Protein AF-A0A1F7TME3-F1 (afdb_monomer_lite)

Secondary structure (DSSP, 8-state):
-HHHHHHHHHHHHHHHHHHHHHHHHHHHHHHHHHHHHSTT-HHHHHHHHHHHHHHHHHHHHHHHHHHHHHHHHHH-

Structure (mmCIF, N/CA/C/O backbone):
data_AF-A0A1F7TME3-F1
#
_entry.id   AF-A0A1F7TME3-F1
#
loop_
_atom_site.group_PDB
_atom_site.id
_atom_site.type_symbol
_atom_site.label_atom_id
_atom_site.label_alt_id
_atom_site.label_comp_id
_atom_site.label_asym_id
_atom_site.label_entity_id
_atom_site.label_seq_id
_atom_site.pdbx_PDB_ins_code
_atom_site.Cartn_x
_atom_site.Cartn_y
_atom_site.Cartn_z
_atom_site.occupancy
_atom_site.B_iso_or_equiv
_atom_site.auth_seq_id
_atom_site.auth_comp_id
_atom_site.auth_asym_id
_atom_site.auth_atom_id
_atom_site.pdbx_PDB_model_num
ATOM 1 N N . MET A 1 1 ? -22.141 -7.142 23.695 1.00 56.91 1 MET A N 1
ATOM 2 C CA . MET A 1 1 ? -21.286 -8.235 23.165 1.00 56.91 1 MET A CA 1
ATOM 3 C C . MET A 1 1 ? -20.784 -7.983 21.739 1.00 56.91 1 MET A C 1
ATOM 5 O O . MET A 1 1 ? -19.691 -8.436 21.442 1.00 56.91 1 MET A O 1
ATOM 9 N N . ASN A 1 2 ? -21.507 -7.249 20.877 1.00 71.81 2 ASN A N 1
ATOM 10 C CA . ASN A 1 2 ? -21.037 -6.953 19.509 1.00 71.81 2 ASN A CA 1
ATOM 11 C C . ASN A 1 2 ? -19.950 -5.865 19.415 1.00 71.81 2 ASN A C 1
ATOM 13 O O . ASN A 1 2 ? -19.101 -5.945 18.535 1.00 71.81 2 ASN A O 1
ATOM 17 N N . GLU A 1 3 ? -19.940 -4.870 20.304 1.00 71.94 3 GLU A N 1
ATOM 18 C CA . GLU A 1 3 ? -19.021 -3.719 20.196 1.00 71.94 3 GLU A CA 1
ATOM 19 C C . GLU A 1 3 ? -17.550 -4.098 20.409 1.00 71.94 3 GLU A C 1
ATOM 21 O O . GLU A 1 3 ? -16.686 -3.682 19.642 1.00 71.94 3 GLU A O 1
ATOM 26 N N . THR A 1 4 ? -17.261 -4.977 21.373 1.00 79.19 4 THR A N 1
ATOM 27 C CA . THR A 1 4 ? -15.905 -5.501 21.607 1.00 79.19 4 THR A CA 1
ATOM 28 C C . THR A 1 4 ? -15.392 -6.335 20.436 1.00 79.19 4 THR A C 1
ATOM 30 O O . THR A 1 4 ? -14.205 -6.291 20.114 1.00 79.19 4 THR A O 1
ATOM 33 N N . LEU A 1 5 ? -16.279 -7.074 19.763 1.00 82.06 5 LEU A N 1
ATOM 34 C CA . LEU A 1 5 ? -15.925 -7.877 18.595 1.00 82.06 5 LEU A CA 1
ATOM 35 C C . LEU A 1 5 ? -15.591 -6.990 17.386 1.00 82.06 5 LEU A C 1
ATOM 37 O O . LEU A 1 5 ? -14.597 -7.237 16.706 1.00 82.06 5 LEU A O 1
ATOM 41 N N . ILE A 1 6 ? -16.365 -5.920 17.167 1.00 82.06 6 ILE A N 1
ATOM 42 C CA . ILE A 1 6 ? -16.104 -4.923 16.117 1.00 82.06 6 ILE A CA 1
ATOM 43 C C . ILE A 1 6 ? -14.791 -4.185 16.395 1.00 82.06 6 ILE A C 1
ATOM 45 O O . ILE A 1 6 ? -13.948 -4.090 15.505 1.00 82.06 6 ILE A O 1
ATOM 49 N N . HIS A 1 7 ? -14.572 -3.726 17.629 1.00 86.19 7 HIS A N 1
ATOM 50 C CA . HIS A 1 7 ? -13.339 -3.041 18.017 1.00 86.19 7 HIS A CA 1
ATOM 51 C C . HIS A 1 7 ? -12.097 -3.912 17.759 1.00 86.19 7 HIS A C 1
ATOM 53 O O . HIS A 1 7 ? -11.147 -3.474 17.109 1.00 86.19 7 HIS A O 1
ATOM 59 N N . ASN A 1 8 ? -12.132 -5.181 18.181 1.00 85.88 8 ASN A N 1
ATOM 60 C CA . ASN A 1 8 ? -11.035 -6.121 17.945 1.00 85.88 8 ASN A CA 1
ATOM 61 C C . ASN A 1 8 ? -10.806 -6.385 16.451 1.00 85.88 8 ASN A C 1
ATOM 63 O O . ASN A 1 8 ? -9.658 -6.430 16.010 1.00 85.88 8 ASN A O 1
ATOM 67 N N . ALA A 1 9 ? -11.874 -6.511 15.657 1.00 85.75 9 ALA A N 1
ATOM 68 C CA . ALA A 1 9 ? -11.761 -6.701 14.214 1.00 85.75 9 ALA A CA 1
ATOM 69 C C . ALA A 1 9 ? -11.080 -5.504 13.526 1.00 85.75 9 ALA A C 1
ATOM 71 O O . ALA A 1 9 ? -10.164 -5.698 12.726 1.00 85.75 9 ALA A O 1
ATOM 72 N N . VAL A 1 10 ? -11.459 -4.267 13.868 1.00 87.19 10 VAL A N 1
ATOM 73 C CA . VAL A 1 10 ? -10.841 -3.058 13.290 1.00 87.19 10 VAL A CA 1
ATOM 74 C C . VAL A 1 10 ? -9.373 -2.934 13.711 1.00 87.19 10 VAL A C 1
ATOM 76 O O . VAL A 1 10 ? -8.534 -2.537 12.901 1.00 87.19 10 VAL A O 1
ATOM 79 N N . LEU A 1 11 ? -9.030 -3.329 14.940 1.00 86.75 11 LEU A N 1
ATOM 80 C CA . LEU A 1 11 ? -7.656 -3.308 15.453 1.00 86.75 11 LEU A CA 1
ATOM 81 C C . LEU A 1 11 ? -6.743 -4.266 14.681 1.00 86.75 11 LEU A C 1
ATOM 83 O O . LEU A 1 11 ? -5.639 -3.880 14.290 1.00 86.75 11 LEU A O 1
ATOM 87 N N . VAL A 1 12 ? -7.238 -5.472 14.393 1.00 88.38 12 VAL A N 1
ATOM 88 C CA . VAL A 1 12 ? -6.553 -6.446 13.536 1.00 88.38 12 VAL A CA 1
ATOM 89 C C . VAL A 1 12 ? -6.413 -5.902 12.112 1.00 88.38 12 VAL A C 1
ATOM 91 O O . VAL A 1 12 ? -5.317 -5.873 11.567 1.00 88.38 12 VAL A O 1
ATOM 94 N N . VAL A 1 13 ? -7.484 -5.391 11.503 1.00 87.44 13 VAL A N 1
ATOM 95 C CA . VAL A 1 13 ? -7.411 -4.839 10.137 1.00 87.44 13 VAL A CA 1
ATOM 96 C C . VAL A 1 13 ? -6.384 -3.702 10.046 1.00 87.44 13 VAL A C 1
ATOM 98 O O . VAL A 1 13 ? -5.568 -3.678 9.121 1.00 87.44 13 VAL A O 1
ATOM 101 N N . ARG A 1 14 ? -6.352 -2.799 11.036 1.00 87.31 14 ARG A N 1
ATOM 102 C CA . ARG A 1 14 ? -5.390 -1.690 11.100 1.00 87.31 14 ARG A CA 1
ATOM 103 C C . ARG A 1 14 ? -3.942 -2.166 11.170 1.00 87.31 14 ARG A C 1
ATOM 105 O O . ARG A 1 14 ? -3.087 -1.527 10.567 1.00 87.31 14 ARG A O 1
ATOM 112 N N . SER A 1 15 ? -3.643 -3.245 11.892 1.00 86.38 15 SER A N 1
ATOM 113 C CA . SER A 1 15 ? -2.271 -3.758 11.988 1.00 86.38 15 SER A CA 1
ATOM 114 C C . SER A 1 15 ? -1.808 -4.468 10.711 1.00 86.38 15 SER A C 1
ATOM 116 O O . SER A 1 15 ? -0.617 -4.433 10.407 1.00 86.38 15 SER A O 1
ATOM 118 N N . PHE A 1 16 ? -2.727 -5.030 9.920 1.00 88.62 16 PHE A N 1
ATOM 119 C CA . PHE A 1 16 ? -2.408 -5.657 8.631 1.00 88.62 16 PHE A CA 1
ATOM 120 C C . PHE A 1 16 ? -2.276 -4.663 7.464 1.00 88.62 16 PHE A C 1
ATOM 122 O O . PHE A 1 16 ? -1.486 -4.896 6.550 1.00 88.62 16 PHE A O 1
ATOM 129 N N . LEU A 1 17 ? -2.998 -3.539 7.487 1.00 88.88 17 LEU A N 1
ATOM 130 C CA . LEU A 1 17 ? -2.972 -2.514 6.429 1.00 88.88 17 LEU A CA 1
ATOM 131 C C . LEU A 1 17 ? -1.553 -2.008 6.058 1.00 88.88 17 LEU A C 1
ATOM 133 O O . LEU A 1 17 ? -1.251 -1.949 4.864 1.00 88.88 17 LEU A O 1
ATOM 137 N N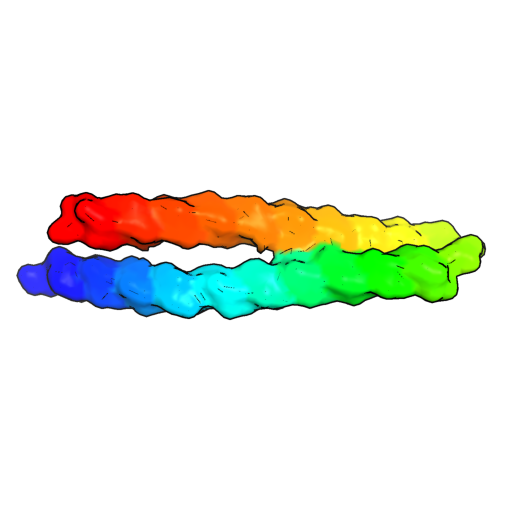 . PRO A 1 18 ? -0.643 -1.709 7.009 1.00 89.31 18 PRO A N 1
ATOM 138 C CA . PRO A 1 18 ? 0.735 -1.316 6.702 1.00 89.31 18 PRO A CA 1
ATOM 139 C C . PRO A 1 18 ? 1.534 -2.377 5.937 1.00 89.31 18 PRO A C 1
ATOM 141 O O . PRO A 1 18 ? 2.367 -2.028 5.104 1.00 89.31 18 PRO A O 1
ATOM 144 N N . LEU A 1 19 ? 1.271 -3.668 6.169 1.00 90.69 19 LEU A N 1
ATOM 145 C CA . LEU A 1 19 ? 1.949 -4.744 5.437 1.00 90.69 19 LEU A CA 1
ATOM 146 C C . LEU A 1 19 ? 1.577 -4.718 3.952 1.00 90.69 19 LEU A C 1
ATOM 148 O O . LEU A 1 19 ? 2.433 -4.922 3.094 1.00 90.69 19 LEU A O 1
ATOM 152 N N . LEU A 1 20 ? 0.320 -4.401 3.636 1.00 89.25 20 LEU A N 1
ATOM 153 C CA . LEU A 1 20 ? -0.127 -4.237 2.252 1.00 89.25 20 LEU A CA 1
ATOM 154 C C . LEU A 1 20 ? 0.502 -3.002 1.595 1.00 89.25 20 LEU A C 1
ATOM 156 O O . LEU A 1 20 ? 0.846 -3.047 0.415 1.00 89.25 20 LEU A O 1
ATOM 160 N N . VAL A 1 21 ? 0.730 -1.926 2.358 1.00 90.19 21 VAL A N 1
ATOM 161 C CA . VAL A 1 21 ? 1.432 -0.733 1.855 1.00 90.19 21 VAL A CA 1
ATOM 162 C C . VAL A 1 21 ? 2.861 -1.082 1.431 1.00 90.19 21 VAL A C 1
ATOM 164 O O . VAL A 1 21 ? 3.299 -0.645 0.370 1.00 90.19 21 VAL A O 1
ATOM 167 N N . ILE A 1 22 ? 3.566 -1.929 2.189 1.00 91.81 22 ILE A N 1
ATOM 168 C CA . ILE A 1 22 ? 4.912 -2.402 1.819 1.00 91.81 22 ILE A CA 1
ATOM 169 C C . ILE A 1 22 ? 4.891 -3.129 0.464 1.00 91.81 22 ILE A C 1
ATOM 171 O O . ILE A 1 22 ? 5.776 -2.914 -0.364 1.00 91.81 22 ILE A O 1
ATOM 175 N N . VAL A 1 23 ? 3.866 -3.946 0.194 1.00 91.75 23 VAL A N 1
ATOM 176 C CA . VAL A 1 23 ? 3.709 -4.624 -1.107 1.00 91.75 23 VAL A CA 1
ATOM 177 C C . VAL A 1 23 ? 3.528 -3.610 -2.240 1.00 91.75 23 VAL A C 1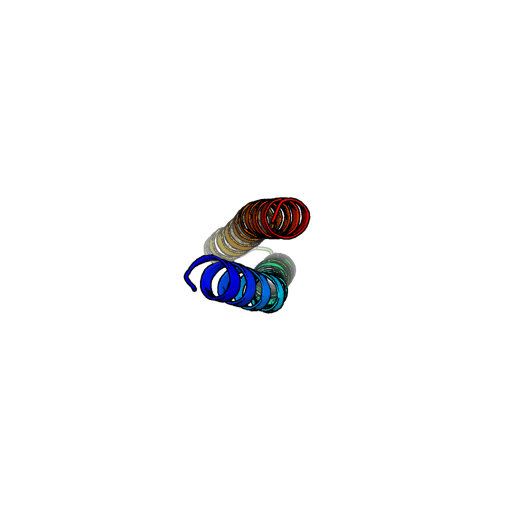
ATOM 179 O O . VAL A 1 23 ? 4.171 -3.735 -3.284 1.00 91.75 23 VAL A O 1
ATOM 182 N N . CYS A 1 24 ? 2.708 -2.576 -2.035 1.00 91.38 24 CYS A N 1
ATOM 183 C CA . CYS A 1 24 ? 2.514 -1.513 -3.021 1.00 91.38 24 CYS A CA 1
ATOM 184 C C . CYS A 1 24 ? 3.803 -0.725 -3.288 1.00 91.38 24 CYS A C 1
ATOM 186 O O . CYS A 1 24 ? 4.144 -0.491 -4.447 1.00 91.38 24 CYS A O 1
ATOM 188 N N . VAL A 1 25 ? 4.562 -0.382 -2.244 1.00 91.81 25 VAL A N 1
ATOM 189 C CA . VAL A 1 25 ? 5.865 0.289 -2.375 1.00 91.81 25 VAL A CA 1
ATOM 190 C C . VAL A 1 25 ? 6.864 -0.589 -3.136 1.00 91.81 25 VAL A C 1
ATOM 192 O O . VAL A 1 25 ? 7.562 -0.096 -4.021 1.00 91.81 25 VAL A O 1
ATOM 195 N N . ASN A 1 26 ? 6.889 -1.899 -2.879 1.00 92.06 26 ASN A N 1
ATOM 196 C CA . ASN A 1 26 ? 7.734 -2.828 -3.631 1.00 92.06 26 ASN A CA 1
ATOM 197 C C . ASN A 1 26 ? 7.377 -2.872 -5.125 1.00 92.06 26 ASN A C 1
ATOM 199 O O . ASN A 1 26 ? 8.277 -2.944 -5.959 1.00 92.06 26 ASN A O 1
ATOM 203 N N . MET A 1 27 ? 6.092 -2.780 -5.488 1.00 88.25 27 MET A N 1
ATOM 204 C CA . MET A 1 27 ? 5.686 -2.671 -6.896 1.00 88.25 27 MET A CA 1
ATOM 205 C C . MET A 1 27 ? 6.197 -1.384 -7.554 1.00 88.25 27 MET A C 1
ATOM 207 O O . MET A 1 27 ? 6.648 -1.436 -8.699 1.00 88.25 27 MET A O 1
ATOM 211 N N . ILE A 1 28 ? 6.181 -0.256 -6.830 1.00 91.69 28 ILE A N 1
ATOM 212 C CA . ILE A 1 28 ? 6.754 1.015 -7.305 1.00 91.69 28 ILE A CA 1
ATOM 213 C C . ILE A 1 28 ? 8.251 0.850 -7.561 1.00 91.69 28 ILE A C 1
ATOM 215 O O . ILE A 1 28 ? 8.724 1.181 -8.645 1.00 91.69 28 ILE A O 1
ATOM 219 N N . LEU A 1 29 ? 8.988 0.303 -6.589 1.00 91.62 29 LEU A N 1
ATOM 220 C CA . LEU A 1 29 ? 10.435 0.115 -6.692 1.00 91.62 29 LEU A CA 1
ATOM 221 C C . LEU A 1 29 ? 10.806 -0.813 -7.852 1.00 91.62 29 LEU A C 1
ATOM 223 O O . LEU A 1 29 ? 11.647 -0.458 -8.672 1.00 91.62 29 LEU A O 1
ATOM 227 N N . LEU A 1 30 ? 10.149 -1.970 -7.970 1.00 90.75 30 LEU A N 1
ATOM 228 C CA . LEU A 1 30 ? 10.388 -2.909 -9.071 1.00 90.75 30 LEU A CA 1
ATOM 229 C C . LEU A 1 30 ? 10.074 -2.291 -10.436 1.00 90.75 30 LEU A C 1
ATOM 231 O O . LEU A 1 30 ? 10.813 -2.518 -11.393 1.00 90.75 30 LEU A O 1
ATOM 235 N N . GLY A 1 31 ? 8.998 -1.510 -10.532 1.00 88.12 31 GLY A N 1
ATOM 236 C CA . GLY A 1 31 ? 8.678 -0.763 -11.742 1.00 88.12 31 GLY A CA 1
ATOM 237 C C . GLY A 1 31 ? 9.754 0.274 -12.074 1.00 88.12 31 GLY A C 1
ATOM 238 O O . GLY A 1 31 ? 10.246 0.294 -13.197 1.00 88.12 31 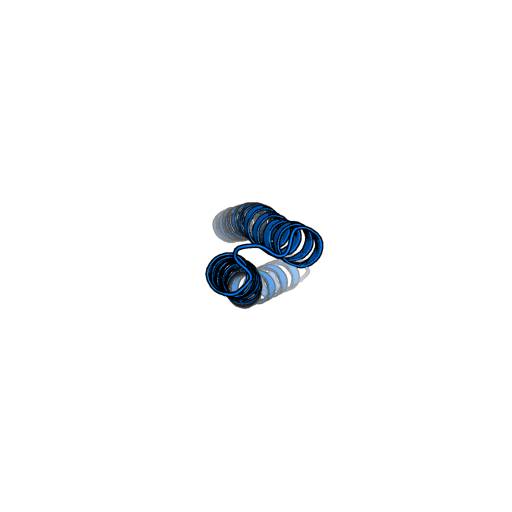GLY A O 1
ATOM 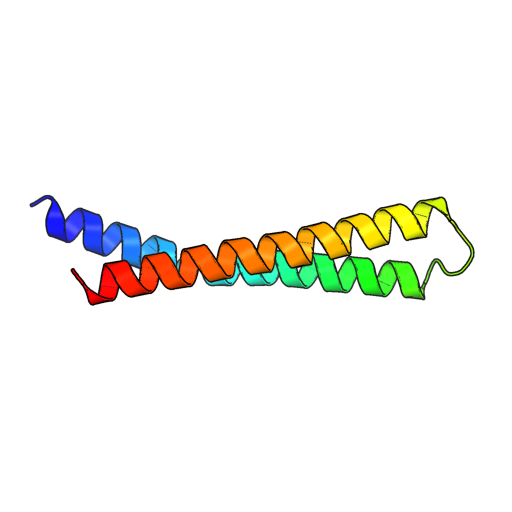239 N N . ALA A 1 32 ? 10.194 1.068 -11.095 1.00 87.88 32 ALA A N 1
ATOM 240 C CA . ALA A 1 32 ? 11.232 2.082 -11.282 1.00 87.88 32 ALA A CA 1
ATOM 241 C C . ALA A 1 32 ? 12.580 1.473 -11.708 1.00 87.88 32 ALA A C 1
ATOM 243 O O . ALA A 1 32 ? 13.214 1.969 -12.640 1.00 87.88 32 ALA A O 1
ATOM 244 N N . PHE A 1 33 ? 12.992 0.361 -11.090 1.00 90.12 33 PHE A N 1
ATOM 245 C CA . PHE A 1 33 ? 14.199 -0.362 -11.498 1.00 90.12 33 PHE A CA 1
ATOM 246 C C . PHE A 1 33 ? 14.089 -0.903 -12.925 1.00 90.12 33 PHE A C 1
ATOM 248 O O . PHE A 1 33 ? 15.048 -0.805 -13.686 1.00 90.12 33 PHE A O 1
ATOM 255 N N . LYS A 1 34 ? 12.925 -1.434 -13.320 1.00 86.44 34 LYS A N 1
ATOM 256 C CA . LYS A 1 34 ? 12.712 -1.904 -14.695 1.00 86.44 34 LYS A CA 1
ATOM 257 C C . LYS A 1 34 ? 12.774 -0.771 -15.715 1.00 86.44 34 LYS A C 1
ATOM 259 O O . LYS A 1 34 ? 13.424 -0.951 -16.734 1.00 86.44 34 LYS A O 1
ATOM 264 N N . VAL A 1 35 ? 12.190 0.395 -15.430 1.00 86.12 35 VAL A N 1
ATOM 265 C CA . VAL A 1 35 ? 12.324 1.578 -16.303 1.00 86.12 35 VAL A CA 1
ATOM 266 C C . VAL A 1 35 ? 13.798 1.970 -16.473 1.00 86.12 35 VAL A C 1
ATOM 268 O O . VAL A 1 35 ? 14.239 2.241 -17.583 1.00 86.12 35 VAL A O 1
ATOM 271 N N . MET A 1 36 ? 14.590 1.937 -15.395 1.00 85.06 36 MET A N 1
ATOM 272 C CA . MET A 1 36 ? 16.019 2.269 -15.453 1.00 85.06 36 MET A CA 1
ATOM 273 C C . MET A 1 36 ? 16.836 1.265 -16.287 1.00 85.06 36 MET A C 1
ATOM 275 O O . MET A 1 36 ? 17.746 1.670 -17.007 1.00 85.06 36 MET A O 1
ATOM 279 N N . ILE A 1 37 ? 16.536 -0.035 -16.187 1.00 85.31 37 ILE A N 1
ATOM 280 C CA . ILE A 1 37 ? 17.310 -1.102 -16.847 1.00 85.31 37 ILE A CA 1
ATOM 281 C C . ILE A 1 37 ? 16.877 -1.309 -18.307 1.00 85.31 37 ILE A C 1
ATOM 283 O O . ILE A 1 37 ? 17.719 -1.577 -19.160 1.00 85.31 37 ILE A O 1
ATOM 287 N N . CYS A 1 38 ? 15.585 -1.180 -18.611 1.00 77.94 38 CYS A N 1
ATOM 288 C CA . CYS A 1 38 ? 15.017 -1.482 -19.929 1.00 77.94 38 CYS A CA 1
ATOM 289 C C . CYS A 1 38 ? 15.047 -0.292 -20.905 1.00 77.94 38 CYS A C 1
ATOM 291 O O . CYS A 1 38 ? 14.376 -0.344 -21.934 1.00 77.94 38 CYS A O 1
ATOM 293 N N . SER A 1 39 ? 15.819 0.759 -20.601 1.00 61.78 39 SER A N 1
ATOM 294 C CA . SER A 1 39 ? 15.928 1.976 -21.414 1.00 61.78 39 SER A CA 1
ATOM 295 C C . SER A 1 39 ? 16.191 1.643 -22.893 1.00 61.78 39 SER A C 1
ATOM 297 O O . SER A 1 39 ? 17.250 1.116 -23.241 1.00 61.78 39 SER A O 1
ATOM 299 N N . GLY A 1 40 ? 15.194 1.901 -23.751 1.00 64.25 40 GLY A N 1
ATOM 300 C CA . GLY A 1 40 ? 15.210 1.602 -25.190 1.00 64.25 40 GLY A CA 1
ATOM 301 C C . GLY A 1 40 ? 14.324 0.433 -25.659 1.00 64.25 40 GLY A C 1
ATOM 302 O O . GLY A 1 40 ? 14.328 0.131 -26.852 1.00 64.25 40 GLY A O 1
ATOM 303 N N . ARG A 1 41 ? 13.572 -0.235 -24.768 1.00 72.81 41 ARG A N 1
ATOM 304 C CA . ARG A 1 41 ? 12.578 -1.279 -25.106 1.00 72.81 41 ARG A CA 1
ATOM 305 C C . ARG A 1 41 ? 11.165 -0.825 -24.704 1.00 72.81 41 ARG A C 1
ATOM 307 O O . ARG A 1 41 ? 10.743 -1.072 -23.574 1.00 72.81 41 ARG A O 1
ATOM 314 N N . ASP A 1 42 ? 10.436 -0.216 -25.643 1.00 73.25 42 ASP A N 1
ATOM 315 C CA . ASP A 1 42 ? 9.123 0.428 -25.416 1.00 73.25 42 ASP A CA 1
ATOM 316 C C . ASP A 1 42 ? 8.097 -0.458 -24.674 1.00 73.25 42 ASP A C 1
ATOM 318 O O . ASP A 1 42 ? 7.435 -0.004 -23.737 1.00 73.25 42 ASP A O 1
ATOM 322 N N . ASP A 1 43 ? 7.987 -1.744 -25.028 1.00 76.88 43 ASP A N 1
ATOM 323 C CA . ASP A 1 43 ? 7.004 -2.653 -24.414 1.00 76.88 43 ASP A CA 1
ATOM 324 C C . ASP A 1 43 ? 7.298 -2.953 -22.933 1.00 76.88 43 ASP A C 1
ATOM 326 O O . ASP A 1 43 ? 6.387 -3.094 -22.109 1.00 76.88 43 ASP A O 1
ATOM 330 N N . GLU A 1 44 ? 8.576 -3.054 -22.564 1.00 74.94 44 GLU A N 1
ATOM 331 C CA . GLU A 1 44 ? 8.984 -3.355 -21.189 1.00 74.94 44 GLU A CA 1
ATOM 332 C C . GLU A 1 44 ? 8.855 -2.122 -20.290 1.00 74.94 44 GLU A C 1
ATOM 334 O O . GLU A 1 44 ? 8.478 -2.243 -19.118 1.00 74.94 44 GLU A O 1
ATOM 339 N N . GLU A 1 45 ? 9.086 -0.937 -20.854 1.00 76.31 45 GLU A N 1
ATOM 340 C CA . GLU A 1 45 ? 8.909 0.342 -20.176 1.00 76.31 45 GLU A CA 1
ATOM 341 C C . GLU A 1 45 ? 7.430 0.622 -19.878 1.00 76.31 45 GLU A C 1
ATOM 343 O O . GLU A 1 45 ? 7.084 0.973 -18.746 1.00 76.31 45 GLU A O 1
ATOM 348 N N . HIS A 1 46 ? 6.531 0.361 -20.833 1.00 80.81 46 HIS A N 1
ATOM 349 C CA . HIS A 1 46 ? 5.092 0.528 -20.620 1.00 80.81 46 HIS A CA 1
ATOM 350 C C . HIS A 1 46 ? 4.567 -0.396 -19.508 1.00 80.81 46 HIS A C 1
ATOM 352 O O . HIS A 1 46 ? 3.804 0.019 -18.627 1.00 80.81 46 HIS A O 1
ATOM 358 N N . HIS A 1 47 ? 5.029 -1.649 -19.484 1.00 82.44 47 HIS A N 1
ATOM 359 C CA . HIS A 1 47 ? 4.646 -2.605 -18.446 1.00 82.44 47 HIS A CA 1
ATOM 360 C C . HIS A 1 47 ? 5.216 -2.220 -17.067 1.00 82.44 47 HIS A C 1
ATOM 362 O O . HIS A 1 47 ? 4.559 -2.407 -16.036 1.00 82.44 47 HIS A O 1
ATOM 368 N N . ALA A 1 48 ? 6.425 -1.653 -17.037 1.00 84.06 48 ALA A N 1
ATOM 369 C CA . ALA A 1 48 ? 7.055 -1.145 -15.826 1.00 84.06 48 ALA A CA 1
ATOM 370 C C . ALA A 1 48 ? 6.323 0.090 -15.274 1.00 84.06 48 ALA A C 1
ATOM 372 O O . ALA A 1 48 ? 6.000 0.115 -14.083 1.00 84.06 48 ALA A O 1
ATOM 373 N N . MET A 1 49 ? 5.959 1.046 -16.133 1.00 86.50 49 MET A N 1
ATOM 374 C CA . MET A 1 49 ? 5.114 2.190 -15.773 1.00 86.50 49 MET A CA 1
ATOM 375 C C . MET A 1 49 ? 3.760 1.752 -15.207 1.00 86.50 49 MET A C 1
ATOM 377 O O . MET A 1 49 ? 3.311 2.290 -14.194 1.00 86.50 49 MET A O 1
ATOM 381 N N . GLY A 1 50 ? 3.135 0.725 -15.791 1.00 87.56 50 GLY A N 1
ATOM 382 C CA . GLY A 1 50 ? 1.891 0.153 -15.271 1.00 87.56 50 GLY A CA 1
ATOM 383 C C . GLY A 1 50 ? 2.020 -0.383 -13.839 1.00 87.56 50 GLY A C 1
ATOM 384 O O . GLY A 1 50 ? 1.108 -0.214 -13.027 1.00 87.56 50 GLY A O 1
ATOM 385 N N . ASN A 1 51 ? 3.159 -0.986 -13.489 1.00 87.75 51 ASN A N 1
ATOM 386 C CA . ASN A 1 51 ? 3.417 -1.467 -12.127 1.00 87.75 51 ASN A CA 1
ATOM 387 C C . ASN A 1 51 ? 3.656 -0.322 -11.137 1.00 87.75 51 ASN A C 1
ATOM 389 O O . ASN A 1 51 ? 3.158 -0.386 -10.011 1.00 87.75 51 ASN A O 1
ATOM 393 N N . ILE A 1 52 ? 4.339 0.744 -11.567 1.00 90.69 52 ILE A N 1
ATOM 394 C CA . ILE A 1 52 ? 4.488 1.972 -10.772 1.00 90.69 52 ILE A CA 1
ATOM 395 C C . ILE A 1 52 ? 3.111 2.567 -10.480 1.00 90.69 52 ILE A C 1
ATOM 397 O O . ILE A 1 52 ? 2.781 2.805 -9.320 1.00 90.69 52 ILE A O 1
ATOM 401 N N . ALA A 1 53 ? 2.276 2.744 -11.507 1.00 91.88 53 ALA A N 1
ATOM 402 C CA . ALA A 1 53 ? 0.942 3.317 -11.358 1.00 91.88 53 ALA A CA 1
ATOM 403 C C . ALA A 1 53 ? 0.067 2.493 -10.397 1.00 91.88 53 ALA A C 1
ATOM 405 O O . ALA A 1 53 ? -0.542 3.052 -9.484 1.00 91.88 53 ALA A O 1
ATOM 406 N N . LYS A 1 54 ? 0.058 1.159 -10.536 1.00 90.12 54 LYS A N 1
ATOM 407 C CA . LYS A 1 54 ? -0.653 0.256 -9.612 1.00 90.12 54 LYS A CA 1
ATOM 408 C C . LYS A 1 54 ? -0.149 0.387 -8.176 1.00 90.12 54 LYS A C 1
ATOM 410 O O . LYS A 1 54 ? -0.960 0.444 -7.254 1.00 90.12 54 LYS A O 1
ATOM 415 N N . GLY A 1 55 ? 1.167 0.464 -7.984 1.00 89.62 55 GLY A N 1
ATOM 416 C CA . GLY A 1 55 ? 1.771 0.654 -6.669 1.00 89.62 55 GLY A CA 1
ATOM 417 C C . GLY A 1 55 ? 1.394 1.995 -6.032 1.00 89.62 55 GLY A C 1
ATOM 418 O O . GLY A 1 55 ? 1.032 2.037 -4.856 1.00 89.62 55 GLY A O 1
ATOM 419 N N . VAL A 1 56 ? 1.396 3.085 -6.804 1.00 92.75 56 VAL A N 1
ATOM 420 C CA . VAL A 1 56 ? 1.007 4.425 -6.327 1.00 92.75 56 VAL A CA 1
ATOM 421 C C . VAL A 1 56 ? -0.473 4.466 -5.947 1.00 92.75 56 VAL A C 1
ATOM 423 O O . VAL A 1 56 ? -0.810 4.860 -4.830 1.00 92.75 56 VAL A O 1
ATOM 426 N N . VAL A 1 57 ? -1.356 4.004 -6.838 1.00 94.56 57 VAL A N 1
ATOM 427 C CA . VAL A 1 57 ? -2.804 3.972 -6.582 1.00 94.56 57 VAL A CA 1
ATOM 428 C C . VAL A 1 57 ? -3.123 3.069 -5.389 1.00 94.56 57 VAL A C 1
ATOM 430 O O . VAL A 1 57 ? -3.876 3.470 -4.503 1.00 94.56 57 VAL A O 1
ATOM 433 N N . GLY A 1 58 ? -2.510 1.884 -5.312 1.00 90.75 58 GLY A N 1
ATOM 434 C CA . GLY A 1 58 ? -2.682 0.966 -4.185 1.00 90.75 58 GLY A CA 1
ATOM 435 C C . GLY A 1 58 ?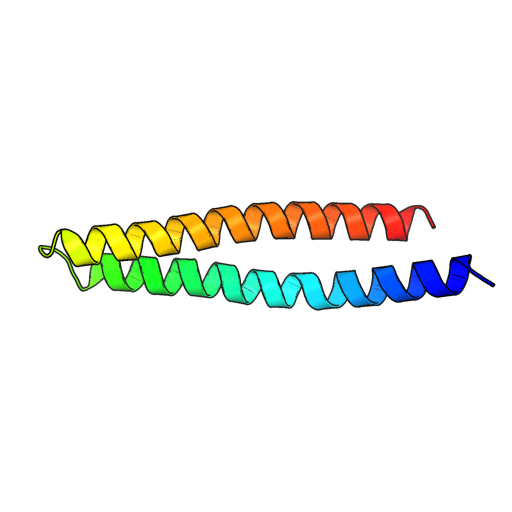 -2.236 1.578 -2.856 1.00 90.75 58 GLY A C 1
ATOM 436 O O . GLY A 1 58 ? -2.959 1.484 -1.866 1.00 90.75 58 GLY A O 1
ATOM 437 N N . THR A 1 59 ? -1.103 2.286 -2.844 1.00 92.81 59 THR A N 1
ATOM 438 C CA . THR A 1 59 ? -0.608 2.991 -1.650 1.00 92.81 59 THR A CA 1
ATOM 439 C C . THR A 1 59 ? -1.597 4.057 -1.183 1.00 92.81 59 THR A C 1
ATOM 441 O O . THR A 1 59 ? -1.891 4.139 0.007 1.00 92.81 59 THR A O 1
ATOM 444 N N . PHE A 1 60 ? -2.152 4.842 -2.110 1.00 93.50 60 PHE A N 1
ATOM 445 C CA . PHE A 1 60 ? -3.130 5.880 -1.785 1.00 93.50 60 PHE A CA 1
ATOM 446 C C . PHE A 1 60 ? -4.421 5.294 -1.195 1.00 93.50 60 PHE A C 1
ATOM 448 O O . PHE A 1 60 ? -4.877 5.733 -0.140 1.00 93.50 60 PHE A O 1
ATOM 455 N N . VAL A 1 61 ? -4.976 4.251 -1.822 1.00 93.31 61 VAL A N 1
ATOM 456 C CA . VAL A 1 61 ? -6.189 3.574 -1.332 1.00 93.31 61 VAL A CA 1
ATOM 457 C C . VAL A 1 61 ? -5.965 2.972 0.057 1.00 93.31 61 VAL A C 1
ATOM 459 O O . VAL A 1 61 ? -6.794 3.153 0.951 1.00 93.31 61 VAL A O 1
ATOM 462 N N . LEU A 1 62 ? 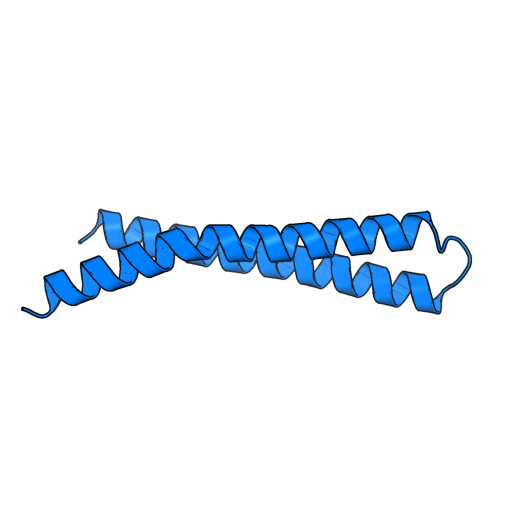-4.836 2.292 0.271 1.00 93.31 62 LEU A N 1
ATOM 463 C CA . LEU A 1 62 ? -4.506 1.699 1.568 1.00 93.31 62 LEU A CA 1
ATOM 464 C C . LEU A 1 62 ? -4.266 2.759 2.646 1.00 93.31 62 LEU A C 1
ATOM 466 O O . LEU A 1 62 ? -4.678 2.553 3.786 1.00 93.31 62 LEU A O 1
ATOM 470 N N . ALA A 1 63 ? -3.669 3.902 2.299 1.00 90.81 63 ALA A N 1
ATOM 471 C CA . ALA A 1 63 ? -3.522 5.024 3.218 1.00 90.81 63 ALA A CA 1
ATOM 472 C C . ALA A 1 63 ? -4.893 5.560 3.663 1.00 90.81 63 ALA A C 1
ATOM 474 O O . ALA A 1 63 ? -5.127 5.710 4.862 1.00 90.81 63 ALA A O 1
ATOM 475 N N . CYS A 1 64 ? -5.836 5.750 2.731 1.00 92.38 64 CYS A N 1
ATOM 476 C CA . CYS A 1 64 ? -7.206 6.153 3.060 1.00 92.38 64 CYS A CA 1
ATOM 477 C C . CYS A 1 64 ? -7.907 5.136 3.975 1.00 92.38 64 CYS A C 1
ATOM 479 O O . CYS A 1 64 ? -8.532 5.528 4.961 1.00 92.38 64 CYS A O 1
ATOM 481 N N . LEU A 1 65 ? -7.778 3.835 3.690 1.00 91.00 65 LEU A N 1
ATOM 482 C CA . LEU A 1 65 ? -8.354 2.771 4.521 1.00 91.00 65 LEU A CA 1
ATOM 483 C C . LEU A 1 65 ? -7.723 2.718 5.916 1.00 91.00 65 LEU A C 1
ATOM 485 O O . LEU A 1 65 ? -8.431 2.532 6.904 1.00 91.00 65 LEU A O 1
ATOM 489 N N . PHE A 1 66 ? -6.412 2.932 6.017 1.00 91.19 66 PHE A N 1
ATOM 490 C CA . PHE A 1 66 ? -5.714 3.013 7.296 1.00 91.19 66 PHE A CA 1
ATOM 491 C C . PHE A 1 66 ? -6.180 4.212 8.123 1.00 91.19 66 PHE A C 1
ATOM 493 O O . PHE A 1 66 ? -6.447 4.069 9.321 1.00 91.19 66 PHE A O 1
ATOM 500 N N . THR A 1 67 ? -6.337 5.381 7.497 1.00 89.94 67 THR A N 1
ATOM 501 C CA . THR A 1 67 ? -6.899 6.566 8.152 1.00 89.94 67 THR A CA 1
ATOM 502 C C . THR A 1 67 ? -8.329 6.306 8.614 1.00 89.94 67 THR A C 1
ATOM 504 O O . THR A 1 67 ? -8.641 6.584 9.769 1.00 89.94 67 THR A O 1
ATOM 507 N N . ALA A 1 68 ? -9.180 5.718 7.768 1.00 88.00 68 ALA A N 1
ATOM 508 C CA . ALA A 1 68 ? -10.557 5.384 8.125 1.00 88.00 68 ALA A CA 1
ATOM 509 C C . ALA A 1 68 ? -10.617 4.414 9.316 1.00 88.00 68 ALA A C 1
ATOM 511 O O . ALA A 1 68 ? -11.282 4.710 10.304 1.00 88.00 68 ALA A O 1
ATOM 512 N N . ALA A 1 69 ? -9.853 3.315 9.278 1.00 87.81 69 ALA A N 1
ATOM 513 C CA . ALA A 1 69 ? -9.771 2.354 10.379 1.00 87.81 69 ALA A CA 1
ATOM 514 C C . ALA A 1 69 ? -9.269 3.003 11.680 1.00 87.81 69 ALA A C 1
ATOM 516 O O . ALA A 1 69 ? -9.787 2.715 12.757 1.00 87.81 69 ALA A O 1
ATOM 517 N N . THR A 1 70 ? -8.297 3.916 11.587 1.00 87.94 70 THR A N 1
ATOM 518 C CA . THR A 1 70 ? -7.773 4.658 12.744 1.00 87.94 70 THR A CA 1
ATOM 519 C C . THR A 1 70 ? -8.817 5.609 13.329 1.00 87.94 70 THR A C 1
ATOM 521 O O . THR A 1 70 ? -8.987 5.649 14.543 1.00 87.94 70 THR A O 1
ATOM 524 N N . VAL A 1 71 ? -9.552 6.344 12.489 1.00 89.06 71 VAL A N 1
ATOM 525 C CA . VAL A 1 71 ? -10.627 7.242 12.939 1.00 89.06 71 VAL A CA 1
ATOM 526 C C . VAL A 1 71 ? -11.780 6.458 13.560 1.00 89.06 71 VAL A C 1
ATOM 528 O O . VAL A 1 71 ? -12.341 6.906 14.555 1.00 89.06 71 VAL A O 1
ATOM 531 N N . THR A 1 72 ? -12.128 5.293 13.010 1.00 85.62 72 THR A N 1
ATOM 532 C CA . THR A 1 72 ? -13.148 4.416 13.593 1.00 85.62 72 THR A CA 1
ATOM 533 C C . THR A 1 72 ? -12.711 3.903 14.962 1.00 85.62 72 THR A C 1
ATOM 535 O O . THR A 1 72 ? -13.476 4.031 15.905 1.00 85.62 72 THR A O 1
ATOM 538 N N . LEU A 1 73 ? -11.474 3.417 15.110 1.00 84.75 73 LEU A N 1
ATOM 539 C CA . LEU A 1 73 ? -10.928 3.006 16.413 1.00 84.75 73 LEU A CA 1
ATOM 540 C C . LEU A 1 73 ? -10.859 4.145 17.432 1.00 84.75 73 LEU A C 1
ATOM 542 O O . LEU A 1 73 ? -11.022 3.897 18.612 1.00 84.75 73 LEU A O 1
ATOM 546 N N . ALA A 1 74 ? -10.610 5.380 16.995 1.00 78.44 74 ALA A N 1
ATOM 547 C CA . ALA A 1 74 ? -10.564 6.534 17.892 1.00 78.44 74 ALA A CA 1
ATOM 548 C C . ALA A 1 74 ? -11.955 7.016 18.350 1.00 78.44 74 ALA A C 1
ATOM 550 O O . ALA A 1 74 ? -12.042 7.838 19.259 1.00 78.44 74 ALA A O 1
ATOM 551 N N . LYS A 1 75 ? -13.028 6.574 17.679 1.00 66.62 75 LYS A N 1
ATOM 552 C CA . LYS A 1 75 ? -14.421 6.953 17.967 1.00 66.62 75 LYS A CA 1
ATOM 553 C C . LYS A 1 75 ? -15.217 5.867 18.696 1.00 66.62 75 LYS A C 1
ATOM 555 O O . LYS A 1 75 ? -16.293 6.184 19.197 1.00 66.62 75 LYS A O 1
ATOM 560 N N . VAL A 1 76 ? -14.736 4.623 18.672 1.00 57.41 76 VAL A N 1
ATOM 561 C CA . VAL A 1 76 ? -15.273 3.487 19.441 1.00 57.41 76 VAL A CA 1
ATOM 562 C C . VAL A 1 76 ? -14.676 3.524 20.840 1.00 57.41 76 VAL A C 1
ATOM 564 O O . VAL A 1 76 ? -15.443 3.279 21.792 1.00 57.41 76 VAL A O 1
#

Radius of gyration: 17.38 Å; chains: 1; bounding box: 39×16×49 Å

Foldseek 3Di:
DVVVVVLVVLVVVLVCLVVQLVVLVVLLVQLVVQCVVVPPPVVSNVVSVVSNVSSVVSNVVSVVSNVVSVVVNVVD

Sequence (76 aa):
MNETLIHNAVLVVRSFLPLLVIVCVNMILLGAFKVMICSGRDDEEHHAMGNIAKGVVGTFVLACLFTAATVTLAKV

pLDDT: mean 85.18, std 8.35, range [56.91, 94.56]

Organism: NCBI:txid1802385